Protein AF-A0A959P3J3-F1 (afdb_monomer_lite)

Structure (mmCIF, N/CA/C/O backbone):
data_AF-A0A959P3J3-F1
#
_entry.id   AF-A0A959P3J3-F1
#
loop_
_atom_site.group_PDB
_atom_site.id
_atom_site.type_symbol
_atom_site.label_atom_id
_atom_site.label_alt_id
_atom_site.label_comp_id
_atom_site.label_asym_id
_atom_site.label_entity_id
_atom_site.label_seq_id
_atom_site.pdbx_PDB_ins_code
_atom_site.Cartn_x
_atom_site.Cartn_y
_atom_site.Cartn_z
_atom_site.occupancy
_atom_site.B_iso_or_equiv
_atom_site.auth_seq_id
_atom_site.auth_comp_id
_atom_site.auth_asym_id
_atom_site.auth_atom_id
_atom_site.pdbx_PDB_model_num
ATOM 1 N N . MET A 1 1 ? -23.182 39.551 24.238 1.00 52.31 1 MET A N 1
ATOM 2 C CA . MET A 1 1 ? -22.927 38.139 24.616 1.00 52.31 1 MET A CA 1
ATOM 3 C C . MET A 1 1 ? -23.142 37.104 23.507 1.00 52.31 1 MET A C 1
ATOM 5 O O . MET A 1 1 ? -22.662 35.998 23.677 1.00 52.31 1 MET A O 1
ATOM 9 N N . LYS A 1 2 ? -23.800 37.406 22.373 1.00 53.31 2 LYS A N 1
ATOM 10 C CA . LYS A 1 2 ? -24.006 36.408 21.298 1.00 53.31 2 LYS A CA 1
ATOM 11 C C . LYS A 1 2 ? -22.814 36.241 20.338 1.00 53.31 2 LYS A C 1
ATOM 13 O O . LYS A 1 2 ? -22.654 35.178 19.763 1.00 53.31 2 LYS A O 1
ATOM 18 N N . LEU A 1 3 ? -21.958 37.260 20.207 1.00 55.75 3 LEU A 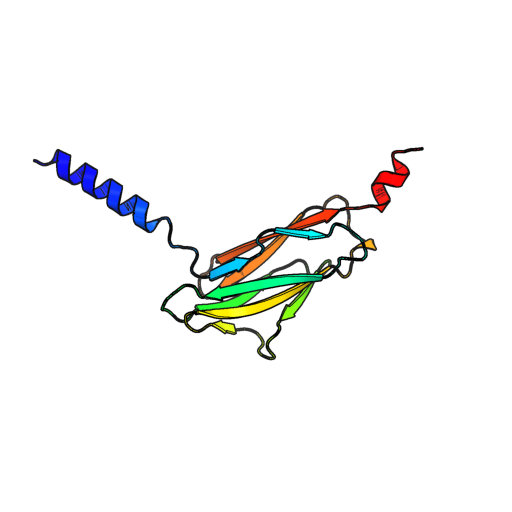N 1
ATOM 19 C CA . LEU A 1 3 ? -20.838 37.252 19.253 1.00 55.75 3 LEU A CA 1
ATOM 20 C C . LEU A 1 3 ? -19.640 36.403 19.719 1.00 55.75 3 LEU A C 1
ATOM 22 O O . LEU A 1 3 ? -18.949 35.813 18.901 1.00 55.75 3 LEU A O 1
ATOM 26 N N . PHE A 1 4 ? -19.424 36.296 21.035 1.00 56.94 4 PHE A N 1
ATOM 27 C CA . PHE A 1 4 ? -18.305 35.533 21.608 1.00 56.94 4 PHE A CA 1
ATOM 28 C C . PHE A 1 4 ? -18.480 34.016 21.428 1.00 56.94 4 PHE A C 1
ATOM 30 O O . PHE A 1 4 ? -17.512 33.294 21.233 1.00 56.94 4 PHE A O 1
ATOM 37 N N . LEU A 1 5 ? -19.736 33.554 21.412 1.00 56.25 5 LEU A N 1
ATOM 38 C CA . LEU A 1 5 ? -20.105 32.149 21.224 1.00 56.25 5 LEU A CA 1
ATOM 39 C C . LEU A 1 5 ? -19.793 31.644 19.803 1.00 56.25 5 LEU A C 1
ATOM 41 O O . LEU A 1 5 ? -19.516 30.463 19.616 1.00 56.25 5 LEU A O 1
ATOM 45 N N . LEU A 1 6 ? -19.791 32.548 18.814 1.00 57.28 6 LEU A N 1
ATOM 46 C CA . LEU A 1 6 ? -19.472 32.217 17.425 1.00 57.28 6 LEU A CA 1
ATOM 47 C C . LEU A 1 6 ? -17.971 31.930 17.253 1.00 57.28 6 LEU A C 1
ATOM 49 O O . LEU A 1 6 ? -17.606 30.975 16.578 1.00 57.28 6 LEU A O 1
ATOM 53 N N . PHE A 1 7 ? -17.105 32.702 17.918 1.00 56.62 7 PHE A N 1
ATOM 54 C CA . PHE A 1 7 ? -15.652 32.509 17.855 1.00 56.62 7 PHE A CA 1
ATOM 55 C C . PHE A 1 7 ? -15.194 31.210 18.526 1.00 56.62 7 PHE A C 1
ATOM 57 O O . PHE A 1 7 ? -14.307 30.542 18.007 1.00 56.62 7 PHE A O 1
ATOM 64 N N . THR A 1 8 ? -15.832 30.792 19.624 1.00 57.62 8 THR A N 1
ATOM 65 C CA . THR A 1 8 ? -15.543 29.485 20.240 1.00 57.62 8 THR A CA 1
ATOM 66 C C . THR A 1 8 ? -15.983 28.304 19.376 1.00 57.62 8 THR A C 1
ATOM 68 O O . THR A 1 8 ? -15.392 27.236 19.483 1.00 57.62 8 THR A O 1
ATOM 71 N N . LEU A 1 9 ? -16.983 28.479 18.503 1.00 54.34 9 LEU A N 1
ATOM 72 C CA . LEU A 1 9 ? -17.440 27.413 17.609 1.00 54.34 9 LEU A CA 1
ATOM 73 C C . LEU A 1 9 ? -16.427 27.138 16.488 1.00 54.34 9 LEU A C 1
ATOM 75 O O . LEU A 1 9 ? -16.173 25.980 16.183 1.00 54.34 9 LEU A O 1
ATOM 79 N N . PHE A 1 10 ? -15.803 28.177 15.922 1.00 55.94 10 PHE A N 1
ATOM 80 C CA . PHE A 1 10 ? -14.803 28.003 14.860 1.00 55.94 10 PHE A CA 1
ATOM 81 C C . PHE A 1 10 ? -13.529 27.306 15.352 1.00 55.94 10 PHE A C 1
ATOM 83 O O . PHE A 1 10 ? -13.017 26.429 14.665 1.00 55.94 10 PHE A O 1
ATOM 90 N N . VAL A 1 11 ? -13.074 27.601 16.574 1.00 57.38 11 VAL A N 1
ATOM 91 C CA . VAL A 1 11 ? -11.857 26.978 17.129 1.00 57.38 11 VAL A CA 1
ATOM 92 C C . VAL A 1 11 ? -12.032 25.472 17.383 1.00 57.38 11 VAL A C 1
ATOM 94 O O . VAL A 1 11 ? -11.065 24.729 17.285 1.00 57.38 11 VAL A O 1
ATOM 97 N N . ILE A 1 12 ? -13.246 24.984 17.666 1.00 53.81 12 ILE A N 1
ATOM 98 C CA . ILE A 1 12 ? -13.490 23.544 17.899 1.00 53.81 12 ILE A CA 1
ATOM 99 C C . ILE A 1 12 ? -13.528 22.750 16.579 1.00 53.81 12 ILE A C 1
ATOM 101 O O . ILE A 1 12 ? -13.212 21.558 16.566 1.00 53.81 12 ILE A O 1
ATOM 105 N N . ILE A 1 13 ? -13.894 23.392 15.466 1.00 52.59 13 ILE A N 1
ATOM 106 C CA . ILE A 1 13 ? -13.989 22.728 14.157 1.00 52.59 13 ILE A CA 1
ATOM 107 C C . ILE A 1 13 ? -12.586 22.452 13.594 1.00 52.59 13 ILE A C 1
ATOM 109 O O . ILE A 1 13 ? -12.351 21.358 13.085 1.00 52.59 13 ILE A O 1
ATOM 113 N N . ASP A 1 14 ? -11.634 23.371 13.780 1.00 46.66 14 ASP A N 1
ATOM 114 C CA . ASP A 1 14 ? -10.262 23.202 13.273 1.00 46.66 14 ASP A CA 1
ATOM 115 C C . ASP A 1 14 ? -9.473 22.089 13.989 1.00 46.66 14 ASP A C 1
ATOM 117 O O . ASP A 1 14 ? -8.621 21.449 13.377 1.00 46.66 14 ASP A O 1
ATOM 121 N N . ILE A 1 15 ? -9.778 21.784 15.258 1.00 48.62 15 ILE A N 1
ATOM 122 C CA . ILE A 1 15 ? -9.045 20.750 16.020 1.00 48.62 15 ILE A CA 1
ATOM 123 C C . ILE A 1 15 ? -9.417 19.328 15.549 1.00 48.62 15 ILE A C 1
ATOM 125 O O . ILE A 1 15 ? -8.610 18.410 15.664 1.00 48.62 15 ILE A O 1
ATOM 129 N N . ASN A 1 16 ? -10.609 19.133 14.972 1.00 47.28 16 ASN A N 1
ATOM 130 C CA . ASN A 1 16 ? -11.071 17.818 14.504 1.00 47.28 16 ASN A CA 1
ATOM 131 C C . ASN A 1 16 ? -10.721 17.522 13.035 1.00 47.28 16 ASN A C 1
ATOM 133 O O . ASN A 1 16 ? -10.920 16.400 12.579 1.00 47.28 16 ASN A O 1
ATOM 137 N N . ALA A 1 17 ? -10.188 18.489 12.282 1.00 41.41 17 ALA A N 1
ATOM 138 C CA . ALA A 1 17 ? -9.754 18.261 10.902 1.00 41.41 17 ALA A CA 1
ATOM 139 C C . ALA A 1 17 ? -8.392 17.546 10.812 1.00 41.41 17 ALA A C 1
ATOM 141 O O . ALA A 1 17 ? -8.024 17.048 9.752 1.00 41.41 17 ALA A O 1
ATOM 142 N N . GLN A 1 18 ? -7.646 17.480 11.921 1.00 42.00 18 GLN A N 1
ATOM 143 C CA . GLN A 1 18 ? -6.274 16.971 11.948 1.00 42.00 18 GLN A CA 1
ATOM 144 C C . GLN A 1 18 ? -6.158 15.484 12.340 1.00 42.00 18 GLN A C 1
ATOM 146 O O . GLN A 1 18 ? -5.044 14.990 12.475 1.00 42.00 18 GLN A O 1
ATOM 151 N N . SER A 1 19 ? -7.269 14.754 12.528 1.00 43.97 19 SER A N 1
ATOM 152 C CA . SER A 1 19 ? -7.250 13.391 13.095 1.00 43.97 19 SER A CA 1
ATOM 153 C C . SER A 1 19 ? -7.723 12.263 12.166 1.00 43.97 19 SER A C 1
ATOM 155 O O . SER A 1 19 ? -8.061 11.191 12.664 1.00 43.97 19 SER A O 1
ATOM 157 N N . ASN A 1 20 ? -7.780 12.462 10.845 1.00 52.84 20 ASN A N 1
ATOM 158 C CA . ASN A 1 20 ? -8.224 11.392 9.934 1.00 52.84 20 ASN A CA 1
ATOM 159 C C . ASN A 1 20 ? -7.128 10.374 9.570 1.00 52.84 20 ASN A C 1
ATOM 161 O O . ASN A 1 20 ? -7.440 9.350 8.965 1.00 52.84 20 ASN A O 1
ATOM 165 N N . ASP A 1 21 ? -5.885 10.575 10.014 1.00 62.16 21 ASP A N 1
ATOM 166 C CA . ASP A 1 21 ? -4.798 9.610 9.817 1.00 62.16 21 ASP A CA 1
ATOM 167 C C . ASP A 1 21 ? -4.850 8.521 10.898 1.00 62.16 21 ASP A C 1
ATOM 169 O O . ASP A 1 21 ? -4.006 8.441 11.793 1.00 62.16 21 ASP A O 1
ATOM 173 N N . MET A 1 22 ? -5.891 7.682 10.835 1.00 78.31 22 MET A N 1
ATOM 174 C CA . MET A 1 22 ? -6.061 6.524 11.728 1.00 78.31 22 MET A CA 1
ATOM 175 C C . MET A 1 22 ? -4.905 5.516 11.587 1.00 78.31 22 MET A C 1
ATOM 177 O O . MET A 1 22 ? -4.577 4.761 12.502 1.00 78.31 22 MET A O 1
ATOM 181 N N . LEU A 1 23 ? -4.292 5.486 10.410 1.00 84.69 23 LEU A N 1
ATOM 182 C CA . LEU A 1 23 ? -3.135 4.667 10.108 1.00 84.69 23 LEU A CA 1
ATOM 183 C C . LEU A 1 23 ? -1.953 5.596 9.840 1.00 84.69 23 LEU A C 1
ATOM 185 O O . LEU A 1 23 ? -2.014 6.468 8.979 1.00 84.69 23 LEU A O 1
ATOM 189 N N . MET A 1 24 ? -0.867 5.383 10.569 1.00 88.06 24 MET A N 1
ATOM 190 C CA . MET A 1 24 ? 0.407 6.037 10.320 1.00 88.06 24 MET A CA 1
ATOM 191 C C . MET A 1 24 ? 1.210 5.180 9.342 1.00 88.06 24 MET A C 1
ATOM 193 O O . MET A 1 24 ? 1.364 3.979 9.568 1.00 88.06 24 MET A O 1
ATOM 197 N N . VAL A 1 25 ? 1.734 5.781 8.272 1.00 88.19 25 VAL A N 1
ATOM 198 C CA . VAL A 1 25 ? 2.542 5.065 7.275 1.00 88.19 25 VAL A CA 1
ATOM 199 C C . VAL A 1 25 ? 3.876 5.752 7.054 1.00 88.19 25 VAL A C 1
ATOM 201 O O . VAL A 1 25 ? 3.971 6.976 7.036 1.00 88.19 25 VAL A O 1
ATOM 204 N N . TRP A 1 26 ? 4.941 4.965 6.923 1.00 91.38 26 TRP A N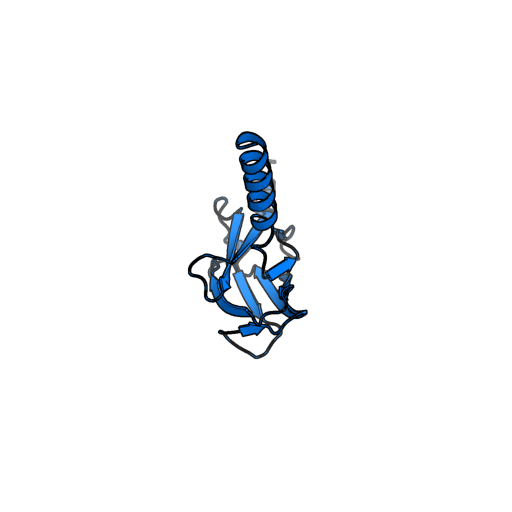 1
ATOM 205 C CA . TRP A 1 26 ? 6.246 5.493 6.554 1.00 91.38 26 TRP A CA 1
ATOM 206 C C . TRP A 1 26 ? 7.087 4.464 5.786 1.00 91.38 26 TRP A C 1
ATOM 208 O O . TRP A 1 26 ? 7.107 3.287 6.152 1.00 91.38 26 TRP A O 1
ATOM 218 N N . PRO A 1 27 ? 7.837 4.904 4.762 1.00 92.50 27 PRO A N 1
ATOM 219 C CA . PRO A 1 27 ? 7.788 6.241 4.157 1.00 92.50 27 PRO A CA 1
ATOM 220 C C . PRO A 1 27 ? 6.515 6.451 3.307 1.00 92.50 27 PRO A C 1
ATOM 222 O O . PRO A 1 27 ? 5.939 5.490 2.811 1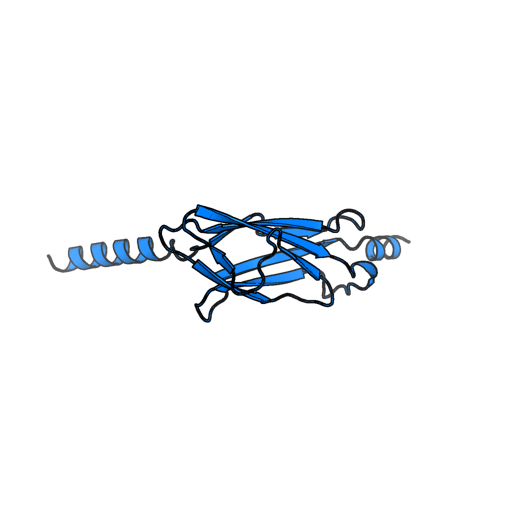.00 92.50 27 PRO A O 1
ATOM 225 N N . HIS A 1 28 ? 6.094 7.710 3.120 1.00 86.31 28 HIS A N 1
ATOM 226 C CA . HIS A 1 28 ? 4.975 8.068 2.225 1.00 86.31 28 HIS A CA 1
ATOM 227 C C . HIS A 1 28 ? 5.374 8.136 0.745 1.00 86.31 28 HIS A C 1
ATOM 229 O O . HIS A 1 28 ? 4.526 7.987 -0.131 1.00 86.31 28 HIS A O 1
ATOM 235 N N . HIS A 1 29 ? 6.666 8.344 0.475 1.00 89.62 29 HIS A N 1
ATOM 236 C CA . HIS A 1 29 ? 7.221 8.397 -0.871 1.00 89.62 29 HIS A CA 1
ATOM 237 C C . HIS A 1 29 ? 8.239 7.271 -1.052 1.00 89.62 29 HIS A C 1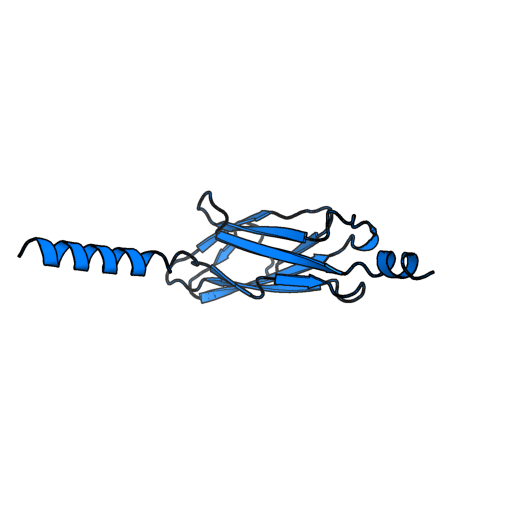
ATOM 239 O O . HIS A 1 29 ? 9.167 7.131 -0.251 1.00 89.62 29 HIS A O 1
ATOM 245 N N . LEU A 1 30 ? 8.072 6.474 -2.106 1.00 90.94 30 LEU A N 1
ATOM 246 C CA . LEU A 1 30 ? 8.967 5.371 -2.455 1.00 90.94 30 LEU A CA 1
ATOM 247 C C . LEU A 1 30 ? 9.811 5.772 -3.653 1.00 90.94 30 LEU A C 1
ATOM 249 O O . LEU A 1 30 ? 9.291 5.969 -4.750 1.00 90.94 30 LEU A O 1
ATOM 253 N N . HIS A 1 31 ? 11.114 5.920 -3.439 1.00 90.00 31 HIS A N 1
ATOM 254 C CA . HIS A 1 31 ? 12.040 6.346 -4.482 1.00 90.00 31 HIS A CA 1
ATOM 255 C C . HIS A 1 31 ? 12.865 5.153 -4.958 1.00 90.00 31 HIS A C 1
ATOM 257 O O . HIS A 1 31 ? 13.607 4.547 -4.185 1.00 90.00 31 HIS A O 1
ATOM 263 N N . TYR A 1 32 ? 12.744 4.838 -6.244 1.00 88.00 32 TYR A N 1
ATOM 264 C CA . TYR A 1 32 ? 13.515 3.794 -6.911 1.00 88.00 32 TYR A CA 1
ATOM 265 C C . TYR A 1 32 ? 14.602 4.472 -7.750 1.00 88.00 32 TYR A C 1
ATOM 267 O O . TYR A 1 32 ? 14.373 4.861 -8.897 1.00 88.00 32 TYR A O 1
ATOM 275 N N . ASN A 1 33 ? 15.767 4.687 -7.132 1.00 81.88 33 ASN A N 1
ATOM 276 C CA . ASN A 1 33 ? 16.851 5.489 -7.711 1.00 81.88 33 ASN A CA 1
ATOM 277 C C . ASN A 1 33 ? 17.749 4.695 -8.665 1.00 81.88 33 ASN A C 1
ATOM 279 O O . ASN A 1 33 ? 18.506 5.282 -9.435 1.00 81.88 33 ASN A O 1
ATOM 283 N N . SER A 1 34 ? 17.704 3.364 -8.600 1.00 76.62 34 SER A N 1
ATOM 284 C CA . SER A 1 34 ? 18.510 2.507 -9.459 1.00 76.62 34 SER A CA 1
ATOM 285 C C . SER A 1 34 ? 17.825 1.181 -9.750 1.00 76.62 34 SER A C 1
ATOM 287 O O . SER A 1 34 ? 17.021 0.682 -8.963 1.00 76.62 34 SER A O 1
ATOM 289 N N . ASP A 1 35 ? 18.268 0.543 -10.830 1.00 71.56 35 ASP A N 1
ATOM 290 C CA . ASP A 1 35 ? 17.863 -0.812 -11.191 1.00 71.56 35 ASP A CA 1
ATOM 291 C C . ASP A 1 35 ? 18.294 -1.868 -10.161 1.00 71.56 35 ASP A C 1
ATOM 293 O O . ASP A 1 35 ? 17.931 -3.027 -10.317 1.00 71.56 35 ASP A O 1
ATOM 297 N N . PHE A 1 36 ? 19.077 -1.543 -9.130 1.00 75.62 36 PHE A N 1
ATOM 298 C CA . PHE A 1 36 ? 19.441 -2.487 -8.065 1.00 75.62 36 PHE A CA 1
ATOM 299 C C . PHE A 1 36 ? 18.572 -2.312 -6.813 1.00 75.62 36 PHE A C 1
ATOM 301 O O . PHE A 1 36 ? 18.352 -3.270 -6.072 1.00 75.62 36 PHE A O 1
ATOM 308 N N . GLU A 1 37 ? 18.013 -1.121 -6.610 1.00 81.25 37 GLU A N 1
ATOM 309 C CA . GLU A 1 37 ? 17.168 -0.768 -5.467 1.00 81.25 37 GLU A CA 1
ATOM 310 C C . GLU A 1 37 ? 15.689 -0.938 -5.821 1.00 81.25 37 GLU A C 1
ATOM 312 O O . GLU A 1 37 ? 14.940 0.025 -5.940 1.00 81.25 37 GLU A O 1
ATOM 317 N N . ARG A 1 38 ? 15.264 -2.190 -6.024 1.00 87.75 38 ARG A N 1
ATOM 318 C CA . ARG A 1 38 ? 13.903 -2.526 -6.492 1.00 87.75 38 ARG A CA 1
ATOM 319 C C . ARG A 1 38 ? 12.902 -2.816 -5.390 1.00 87.75 38 ARG A C 1
ATOM 321 O O . ARG A 1 38 ? 11.745 -3.071 -5.694 1.00 87.75 38 ARG A O 1
ATOM 328 N N . SER A 1 39 ? 13.333 -2.851 -4.139 1.00 92.88 39 SER A N 1
ATOM 329 C CA . SER A 1 39 ? 12.475 -3.190 -3.011 1.00 92.88 39 SER A CA 1
ATOM 330 C C . SER A 1 39 ? 12.524 -2.070 -1.989 1.00 92.88 39 SER A C 1
ATOM 332 O O . SER A 1 39 ? 13.605 -1.607 -1.628 1.00 92.88 39 SER A O 1
ATOM 334 N N . GLN A 1 40 ? 11.348 -1.629 -1.559 1.00 93.94 40 GLN A N 1
ATOM 335 C CA . GLN A 1 40 ? 11.179 -0.627 -0.518 1.00 93.94 40 GLN A CA 1
ATOM 336 C C . GLN A 1 40 ? 10.288 -1.204 0.577 1.00 93.94 40 GLN A C 1
ATOM 338 O O . GLN A 1 40 ? 9.300 -1.884 0.295 1.00 93.94 40 GLN A O 1
ATOM 343 N N . ILE A 1 41 ? 10.649 -0.942 1.829 1.00 95.12 41 ILE A N 1
ATOM 344 C CA . ILE A 1 41 ? 9.897 -1.406 2.991 1.00 95.12 41 ILE A CA 1
ATOM 345 C C . ILE A 1 41 ? 9.019 -0.267 3.495 1.00 95.12 41 ILE A C 1
ATOM 347 O O . ILE A 1 41 ? 9.513 0.806 3.833 1.00 95.12 41 ILE A O 1
ATOM 351 N N . VAL A 1 42 ? 7.720 -0.532 3.559 1.00 94.88 42 VAL A N 1
ATOM 352 C CA . VAL A 1 42 ? 6.705 0.364 4.098 1.00 94.88 42 VAL A CA 1
ATOM 353 C C . VAL A 1 42 ? 6.206 -0.200 5.414 1.00 94.88 42 VAL A C 1
ATOM 355 O O . VAL A 1 42 ? 5.841 -1.372 5.517 1.00 94.88 42 VAL A O 1
ATOM 358 N N . HIS A 1 43 ? 6.173 0.645 6.428 1.00 94.06 43 HIS A N 1
ATOM 359 C CA . HIS A 1 43 ? 5.625 0.331 7.733 1.00 94.06 43 HIS A CA 1
ATOM 360 C C . HIS A 1 43 ? 4.277 1.015 7.889 1.00 94.06 43 HIS A C 1
ATOM 362 O O . HIS A 1 43 ? 4.143 2.201 7.597 1.00 94.06 43 HIS A O 1
ATOM 368 N N . ILE A 1 44 ? 3.295 0.254 8.351 1.00 91.94 44 ILE A N 1
ATOM 369 C CA . ILE A 1 44 ? 1.933 0.710 8.602 1.00 91.94 44 ILE A CA 1
ATOM 370 C C . ILE A 1 44 ? 1.647 0.439 10.076 1.00 91.94 44 ILE A C 1
ATOM 372 O O . ILE A 1 44 ? 1.826 -0.687 10.541 1.00 91.94 44 ILE A O 1
ATOM 376 N N . GLU A 1 45 ? 1.209 1.447 10.816 1.00 91.44 45 GLU A N 1
ATOM 377 C CA . GLU A 1 45 ? 0.869 1.341 12.233 1.00 91.44 45 GLU A CA 1
ATOM 378 C C . GLU A 1 45 ? -0.516 1.909 12.495 1.00 91.44 45 GLU A C 1
ATOM 380 O O . GLU A 1 45 ? -0.870 2.986 12.020 1.00 91.44 45 GLU A O 1
ATOM 385 N N . ASN A 1 46 ? -1.296 1.189 13.292 1.00 90.38 46 ASN A N 1
ATOM 386 C CA . ASN A 1 46 ? -2.530 1.721 13.840 1.00 90.38 46 ASN A CA 1
ATOM 387 C C . ASN A 1 46 ? -2.202 2.607 15.047 1.00 90.38 46 ASN A C 1
ATOM 389 O O . ASN A 1 46 ? -1.970 2.095 16.140 1.00 90.38 46 ASN A O 1
ATOM 393 N N . ASN A 1 47 ? -2.197 3.928 14.856 1.00 88.06 47 ASN A N 1
ATOM 394 C CA . ASN A 1 47 ? -1.894 4.889 15.926 1.00 88.06 47 ASN A CA 1
ATOM 395 C C . ASN A 1 47 ? -3.096 5.168 16.851 1.00 88.06 47 ASN A C 1
ATOM 397 O O . ASN A 1 47 ? -3.007 6.005 17.752 1.00 88.06 47 ASN A O 1
ATOM 401 N N . THR A 1 48 ? -4.233 4.511 16.609 1.00 85.38 48 THR A N 1
ATOM 402 C CA . THR A 1 48 ? -5.474 4.750 17.344 1.00 85.38 48 THR A CA 1
ATOM 403 C C . THR A 1 48 ? -5.650 3.760 18.489 1.00 85.38 48 THR A C 1
ATOM 405 O O . THR A 1 48 ? -4.999 2.717 18.572 1.00 85.38 48 THR A O 1
ATOM 408 N N . MET A 1 49 ? -6.603 4.064 19.371 1.00 86.62 49 MET A N 1
ATOM 409 C CA . MET A 1 49 ? -7.052 3.143 20.421 1.00 86.62 49 MET A CA 1
ATOM 410 C C . MET A 1 49 ? -8.049 2.089 19.911 1.00 86.62 49 MET A C 1
ATOM 412 O O . MET A 1 49 ? -8.417 1.184 20.657 1.00 86.62 49 MET A O 1
ATOM 416 N N . ASN A 1 50 ? -8.505 2.204 18.662 1.00 86.56 50 ASN A N 1
ATOM 417 C CA . ASN A 1 50 ? -9.503 1.317 18.071 1.00 86.56 50 ASN A CA 1
ATOM 418 C C . ASN A 1 50 ? -8.826 0.253 17.209 1.00 86.56 50 ASN A C 1
ATOM 420 O O . ASN A 1 50 ? -7.710 0.442 16.745 1.00 86.56 50 ASN A O 1
ATOM 424 N N . THR A 1 51 ? -9.507 -0.863 16.959 1.00 88.06 51 THR A N 1
ATOM 425 C CA . THR A 1 51 ? -9.057 -1.821 15.938 1.00 88.06 51 THR A CA 1
ATOM 426 C C . THR A 1 51 ? -9.372 -1.271 14.549 1.00 88.06 51 THR A C 1
ATOM 428 O O . THR A 1 51 ? -10.474 -0.768 14.326 1.00 88.06 51 THR A O 1
ATOM 431 N N . ILE A 1 52 ? -8.421 -1.386 13.624 1.00 87.31 52 ILE A N 1
ATOM 432 C CA . ILE A 1 52 ? -8.585 -1.002 12.219 1.00 87.31 52 ILE A CA 1
ATOM 433 C C . ILE A 1 52 ? -8.560 -2.259 11.359 1.00 87.31 52 ILE A C 1
ATOM 435 O O . ILE A 1 52 ? -7.769 -3.169 11.594 1.00 87.31 52 ILE A O 1
ATOM 439 N N . ILE A 1 53 ? -9.421 -2.300 10.348 1.00 89.25 53 ILE A N 1
ATOM 440 C CA . ILE A 1 53 ? -9.461 -3.377 9.362 1.00 89.25 53 ILE A CA 1
ATOM 441 C C . ILE A 1 53 ? -8.998 -2.793 8.034 1.00 89.25 53 ILE A C 1
ATOM 443 O O . ILE A 1 53 ? -9.620 -1.860 7.535 1.00 89.25 53 ILE A O 1
ATOM 447 N N . ILE A 1 54 ? -7.899 -3.313 7.490 1.00 89.44 54 ILE A N 1
ATOM 448 C CA . ILE A 1 54 ? -7.462 -3.026 6.121 1.00 89.44 54 ILE A CA 1
ATOM 449 C C . ILE A 1 54 ? -8.101 -4.072 5.213 1.00 89.44 54 ILE A C 1
ATOM 451 O O . ILE A 1 54 ? -7.806 -5.262 5.336 1.00 89.44 54 ILE A O 1
ATOM 455 N N . ASP A 1 55 ? -8.944 -3.637 4.285 1.00 88.69 55 ASP A N 1
ATOM 456 C CA . ASP A 1 55 ? -9.701 -4.541 3.414 1.00 88.69 55 ASP A CA 1
ATOM 457 C C . ASP A 1 55 ? -8.976 -4.842 2.111 1.00 88.69 55 ASP A C 1
ATOM 459 O O . ASP A 1 55 ? -9.081 -5.944 1.575 1.00 88.69 55 ASP A O 1
ATOM 463 N N . SER A 1 56 ? -8.258 -3.858 1.567 1.00 89.62 56 SER A N 1
ATOM 464 C CA . SER A 1 56 ? -7.546 -4.033 0.306 1.00 89.62 56 SER A CA 1
ATOM 465 C C . SER A 1 56 ? -6.406 -3.037 0.133 1.00 89.62 56 SER A C 1
ATOM 467 O O . SER A 1 56 ? -6.360 -1.980 0.767 1.00 89.62 56 SER A O 1
ATOM 469 N N . ILE A 1 57 ? -5.483 -3.387 -0.762 1.00 91.44 57 ILE A N 1
ATOM 470 C CA . ILE A 1 57 ? -4.461 -2.480 -1.277 1.00 91.44 57 ILE A CA 1
ATOM 471 C C . ILE A 1 57 ? -4.555 -2.476 -2.800 1.00 91.44 57 ILE A C 1
ATOM 473 O O . ILE A 1 57 ? -4.456 -3.530 -3.433 1.00 91.44 57 ILE A O 1
ATOM 477 N N . THR A 1 58 ? -4.719 -1.289 -3.379 1.00 91.62 58 THR A N 1
ATOM 478 C CA . THR A 1 58 ? -4.807 -1.080 -4.828 1.00 91.62 58 THR A CA 1
ATOM 479 C C . THR A 1 58 ? -3.496 -0.495 -5.341 1.00 91.62 58 THR A C 1
ATOM 481 O O . THR A 1 58 ? -2.982 0.473 -4.788 1.00 91.62 58 THR A O 1
ATOM 484 N N . TYR A 1 59 ? -2.944 -1.075 -6.403 1.00 92.19 59 TYR A N 1
ATOM 485 C CA . TYR A 1 59 ? -1.684 -0.657 -7.026 1.00 92.19 59 TYR A CA 1
ATOM 486 C C . TYR A 1 59 ? -1.661 -1.085 -8.496 1.00 92.19 59 TYR A C 1
ATOM 488 O O . TYR A 1 59 ? -2.527 -1.846 -8.926 1.00 92.19 59 TYR A O 1
ATOM 496 N N . ASN A 1 60 ? -0.673 -0.631 -9.274 1.00 90.81 60 ASN A N 1
ATOM 497 C CA . ASN A 1 60 ? -0.466 -1.117 -10.640 1.00 90.81 60 ASN A CA 1
ATOM 498 C C . ASN A 1 60 ? 0.279 -2.470 -10.624 1.00 90.81 60 ASN A C 1
ATOM 500 O O . ASN A 1 60 ? 1.499 -2.486 -10.412 1.00 90.81 60 ASN A O 1
ATOM 504 N N . PRO A 1 61 ? -0.401 -3.606 -10.879 1.00 90.12 61 PRO A N 1
ATOM 505 C CA . PRO A 1 61 ? 0.223 -4.922 -10.791 1.00 90.12 61 PRO A CA 1
ATOM 506 C C . PRO A 1 61 ? 1.181 -5.197 -11.949 1.00 90.12 61 PRO A C 1
ATOM 508 O O . PRO A 1 61 ? 1.943 -6.153 -11.875 1.00 90.12 61 PRO A O 1
ATOM 511 N N . ASN A 1 62 ? 1.179 -4.380 -13.009 1.00 87.81 62 ASN A N 1
ATOM 512 C CA . ASN A 1 62 ? 2.143 -4.500 -14.103 1.00 87.81 62 ASN A CA 1
ATOM 513 C C . ASN A 1 62 ? 3.511 -3.913 -13.736 1.00 87.81 62 ASN A C 1
ATOM 515 O O . ASN A 1 62 ? 4.466 -4.129 -14.476 1.00 87.81 62 ASN A O 1
ATOM 519 N N . ILE A 1 63 ? 3.605 -3.157 -12.636 1.00 88.12 63 ILE A N 1
ATOM 520 C CA . ILE A 1 63 ? 4.834 -2.480 -12.200 1.00 88.12 63 ILE A CA 1
ATOM 521 C C . ILE A 1 63 ? 5.322 -3.041 -10.863 1.00 88.12 63 ILE A C 1
ATOM 523 O O . ILE A 1 63 ? 6.514 -3.340 -10.724 1.00 88.12 63 ILE A O 1
ATOM 527 N N . TYR A 1 64 ? 4.411 -3.205 -9.898 1.00 91.69 64 TYR A N 1
ATOM 528 C CA . TYR A 1 64 ? 4.754 -3.600 -8.532 1.00 91.69 64 TYR A CA 1
ATOM 529 C C . TYR A 1 64 ? 4.267 -4.995 -8.178 1.00 91.69 64 TYR A C 1
ATOM 531 O O . TYR A 1 64 ? 3.248 -5.469 -8.669 1.00 91.69 64 TYR A O 1
ATOM 539 N N . LEU A 1 65 ? 4.988 -5.615 -7.256 1.00 92.62 65 LEU A N 1
ATOM 540 C CA . LEU A 1 65 ? 4.564 -6.769 -6.489 1.00 92.62 65 LEU A CA 1
ATOM 541 C C . LEU A 1 65 ? 4.586 -6.370 -5.015 1.00 92.62 65 LEU A C 1
ATOM 543 O O . LEU A 1 65 ? 5.590 -5.853 -4.525 1.00 92.62 65 LEU A O 1
ATOM 547 N N . LEU A 1 66 ? 3.487 -6.631 -4.317 1.00 93.06 66 LEU A N 1
ATOM 548 C CA . LEU A 1 66 ? 3.366 -6.378 -2.888 1.00 93.06 66 LEU A CA 1
ATOM 549 C C . LEU A 1 66 ? 3.555 -7.669 -2.098 1.00 93.06 66 LEU A C 1
ATOM 551 O O . LEU A 1 66 ? 2.929 -8.686 -2.408 1.00 93.06 66 LEU A O 1
ATOM 555 N N . ARG A 1 67 ? 4.387 -7.628 -1.056 1.00 92.50 67 ARG A N 1
ATOM 556 C CA . ARG A 1 67 ? 4.563 -8.743 -0.122 1.00 92.50 67 ARG A CA 1
ATOM 557 C C . ARG A 1 67 ? 4.356 -8.270 1.308 1.00 92.50 67 ARG A C 1
ATOM 559 O O . ARG A 1 67 ? 5.077 -7.417 1.811 1.00 92.50 67 ARG A O 1
ATOM 566 N N . LEU A 1 68 ? 3.376 -8.864 1.973 1.00 90.62 68 LEU A N 1
ATOM 567 C CA . LEU A 1 68 ? 3.136 -8.650 3.394 1.00 90.62 68 LEU A CA 1
ATOM 568 C C . LEU A 1 68 ? 4.125 -9.482 4.214 1.00 90.62 68 LEU A C 1
ATOM 570 O O . LEU A 1 68 ? 4.461 -10.608 3.843 1.00 90.62 68 LEU A O 1
ATOM 574 N N . SER A 1 69 ? 4.592 -8.932 5.334 1.00 81.12 69 SER A N 1
ATOM 575 C CA . SER A 1 69 ? 5.443 -9.669 6.275 1.00 81.12 69 SER A CA 1
ATOM 576 C C . SER A 1 69 ? 4.676 -10.727 7.076 1.00 81.12 69 SER A C 1
ATOM 578 O O . SER A 1 69 ? 5.285 -11.652 7.612 1.00 81.12 69 SER A O 1
ATOM 580 N N . SER A 1 70 ? 3.353 -10.584 7.195 1.00 76.50 70 SER A N 1
ATOM 581 C CA . SER A 1 70 ? 2.465 -11.559 7.832 1.00 76.50 70 SER A CA 1
ATOM 582 C C . SER A 1 70 ? 2.026 -12.640 6.837 1.00 76.50 70 SER A C 1
ATOM 584 O O . SER A 1 70 ? 2.002 -12.430 5.626 1.00 76.50 70 SER A O 1
ATOM 586 N N . LYS A 1 71 ? 1.663 -13.824 7.350 1.00 65.88 71 LYS A N 1
ATOM 587 C CA . LYS A 1 71 ? 1.031 -14.885 6.539 1.00 65.88 71 LYS A CA 1
ATOM 588 C C . LYS A 1 71 ? -0.451 -14.615 6.261 1.00 65.88 71 LYS A C 1
ATOM 590 O O . LYS A 1 71 ? -1.070 -15.368 5.513 1.00 65.88 71 LYS A O 1
ATOM 595 N N . ASP A 1 72 ? -0.999 -13.578 6.876 1.00 70.69 72 ASP A N 1
ATOM 596 C CA . ASP A 1 72 ? -2.412 -13.249 6.811 1.00 70.69 72 ASP A CA 1
ATOM 597 C C . ASP A 1 72 ? -2.700 -12.469 5.525 1.00 70.69 72 ASP A C 1
ATOM 599 O O . ASP A 1 72 ? -2.035 -11.482 5.209 1.00 70.69 72 ASP A O 1
ATOM 603 N N . GLY A 1 73 ? -3.670 -12.961 4.754 1.00 77.94 73 GLY A N 1
ATOM 604 C CA . GLY A 1 73 ? -4.232 -12.240 3.616 1.00 77.94 73 GLY A CA 1
ATOM 605 C C . GLY A 1 73 ? -5.268 -11.211 4.066 1.00 77.94 73 GLY A C 1
ATOM 606 O O . GLY A 1 73 ? -5.585 -11.104 5.247 1.00 77.94 73 GLY A O 1
ATOM 607 N N . PHE A 1 74 ? -5.821 -10.464 3.113 1.00 86.25 74 PHE A N 1
ATOM 608 C CA . PHE A 1 74 ? -6.912 -9.537 3.403 1.00 86.25 74 PHE A CA 1
ATOM 609 C C . PHE A 1 74 ? -8.205 -10.275 3.811 1.00 86.25 74 PHE A C 1
ATOM 611 O O . PHE A 1 74 ? -8.491 -11.340 3.253 1.00 86.25 74 PHE A O 1
ATOM 618 N N . PRO A 1 75 ? -9.014 -9.702 4.723 1.00 90.69 75 PRO A N 1
ATOM 619 C CA . PRO A 1 75 ? -8.771 -8.443 5.430 1.00 90.69 75 PRO A CA 1
ATOM 620 C C . PRO A 1 75 ? -7.725 -8.591 6.547 1.00 90.69 75 PRO A C 1
ATOM 622 O O . PRO A 1 75 ? -7.674 -9.608 7.236 1.00 90.69 75 PRO A O 1
ATOM 625 N N . ILE A 1 76 ? -6.911 -7.553 6.751 1.00 90.75 76 ILE A N 1
ATOM 626 C CA . ILE A 1 76 ? -5.901 -7.509 7.814 1.00 90.75 76 ILE A CA 1
ATOM 627 C C . ILE A 1 76 ? -6.468 -6.728 8.993 1.00 90.75 76 ILE A C 1
ATOM 629 O O . ILE A 1 76 ? -6.800 -5.549 8.868 1.00 90.75 76 ILE A O 1
ATOM 633 N N . VAL A 1 77 ? -6.543 -7.378 10.150 1.00 90.88 77 VAL A N 1
ATOM 634 C CA . VAL A 1 77 ? -6.980 -6.751 11.399 1.00 90.88 77 VAL A CA 1
ATOM 635 C C . VAL A 1 77 ? -5.756 -6.221 12.145 1.00 90.88 77 VAL A C 1
ATOM 637 O O . VAL A 1 77 ? -4.897 -6.989 12.571 1.00 90.88 77 VAL A O 1
ATOM 640 N N . LEU A 1 78 ? -5.676 -4.902 12.299 1.00 90.12 78 LEU A N 1
ATOM 641 C CA . LEU A 1 78 ? -4.644 -4.207 13.062 1.00 90.12 78 LEU A CA 1
ATOM 642 C C . LEU A 1 78 ? -5.223 -3.747 14.398 1.00 90.12 78 LEU A C 1
ATOM 644 O O . LEU A 1 78 ? -5.986 -2.780 14.467 1.00 90.12 78 LEU A O 1
ATOM 648 N N . GLU A 1 79 ? -4.835 -4.429 15.472 1.00 92.50 79 GLU A N 1
ATOM 649 C CA . GLU A 1 79 ? -5.120 -3.982 16.836 1.00 92.50 79 GLU A CA 1
ATOM 650 C C . GLU A 1 79 ? -4.466 -2.619 17.129 1.00 92.50 79 GLU A C 1
ATOM 652 O O . GLU A 1 79 ? -3.626 -2.128 16.371 1.00 92.50 79 GLU A O 1
ATOM 657 N N . SER A 1 80 ? -4.862 -1.988 18.234 1.00 90.38 80 SER A N 1
ATOM 658 C CA . SER A 1 80 ? -4.288 -0.708 18.662 1.00 90.38 80 SER A CA 1
ATOM 659 C C . SER A 1 80 ? -2.764 -0.811 18.821 1.00 90.38 80 SER A C 1
ATOM 661 O O . SER A 1 80 ? -2.270 -1.714 19.498 1.00 90.38 80 SER A O 1
ATOM 663 N N . ASN A 1 81 ? -2.019 0.121 18.213 1.00 89.81 81 ASN A N 1
ATOM 664 C CA . ASN A 1 81 ? -0.548 0.165 18.167 1.00 89.81 81 ASN A CA 1
ATOM 665 C C . ASN A 1 81 ? 0.122 -1.039 17.475 1.00 89.81 81 ASN A C 1
ATOM 667 O O . ASN A 1 81 ? 1.343 -1.208 17.553 1.00 89.81 81 ASN A O 1
ATOM 671 N N . ALA A 1 82 ? -0.650 -1.892 16.795 1.00 91.75 82 ALA A N 1
ATOM 672 C CA . ALA A 1 82 ? -0.093 -2.969 15.993 1.00 91.75 82 ALA A CA 1
ATOM 673 C C . ALA A 1 82 ? 0.580 -2.410 14.733 1.00 91.75 82 ALA A C 1
ATOM 675 O O . ALA A 1 82 ? 0.169 -1.384 14.181 1.00 91.75 82 ALA A O 1
ATOM 676 N N . LYS A 1 83 ? 1.611 -3.123 14.268 1.00 91.75 83 LYS A N 1
ATOM 677 C CA . LYS A 1 83 ? 2.404 -2.755 13.093 1.00 91.75 83 LYS A CA 1
ATOM 678 C C . LYS A 1 83 ? 2.351 -3.856 12.047 1.00 91.75 83 LYS A C 1
ATOM 680 O O . LYS A 1 83 ? 2.446 -5.040 12.366 1.00 91.75 83 LYS A O 1
ATOM 685 N N . LEU A 1 84 ? 2.278 -3.442 10.794 1.00 91.94 84 LEU A N 1
ATOM 686 C CA . LEU A 1 84 ? 2.372 -4.278 9.610 1.00 91.94 84 LEU A CA 1
ATOM 687 C C . LEU A 1 84 ? 3.530 -3.773 8.754 1.00 91.94 84 LEU A C 1
ATOM 689 O O . LEU A 1 84 ? 3.754 -2.569 8.639 1.00 91.94 84 LEU A O 1
ATOM 693 N N . THR A 1 85 ? 4.271 -4.697 8.149 1.00 93.94 85 THR A N 1
ATOM 694 C CA . THR A 1 85 ? 5.302 -4.354 7.171 1.00 93.94 85 THR A CA 1
ATOM 695 C C . THR A 1 85 ? 4.877 -4.841 5.791 1.00 93.94 85 THR A C 1
ATOM 697 O O . THR A 1 85 ? 4.454 -5.988 5.620 1.00 93.94 85 THR A O 1
ATOM 700 N N . LEU A 1 86 ? 4.990 -3.949 4.814 1.00 94.31 86 LEU A N 1
ATOM 701 C CA . LEU A 1 86 ? 4.670 -4.156 3.413 1.00 94.31 86 LEU A CA 1
ATOM 702 C C . LEU A 1 86 ? 5.935 -3.920 2.588 1.00 94.31 86 LEU A C 1
ATOM 704 O O . LEU A 1 86 ? 6.467 -2.816 2.543 1.00 94.31 86 LEU A O 1
ATOM 708 N N . GLU A 1 87 ? 6.419 -4.958 1.924 1.00 95.06 87 GLU A N 1
ATOM 709 C CA . GLU A 1 87 ? 7.486 -4.848 0.938 1.00 95.06 87 GLU A CA 1
ATOM 710 C C . GLU A 1 87 ? 6.873 -4.508 -0.429 1.00 95.06 87 GLU A C 1
ATOM 712 O O . GLU A 1 87 ? 6.020 -5.243 -0.941 1.00 95.06 87 GLU A O 1
ATOM 717 N N . VAL A 1 88 ? 7.308 -3.394 -1.018 1.00 94.06 88 VAL A N 1
ATOM 718 C CA . VAL A 1 88 ? 6.888 -2.914 -2.339 1.00 94.06 88 VAL A CA 1
ATOM 719 C C . VAL A 1 88 ? 8.025 -3.134 -3.330 1.00 94.06 88 VAL A C 1
ATOM 721 O O . VAL A 1 88 ? 9.030 -2.414 -3.326 1.00 94.06 88 VAL A O 1
ATOM 724 N N . ILE A 1 89 ? 7.859 -4.130 -4.198 1.00 93.00 89 ILE A N 1
ATOM 725 C CA . ILE A 1 89 ? 8.884 -4.563 -5.146 1.00 93.00 89 ILE A CA 1
ATOM 726 C C . ILE A 1 89 ? 8.541 -4.057 -6.546 1.00 93.00 89 ILE A C 1
ATOM 728 O O . ILE A 1 89 ? 7.545 -4.477 -7.129 1.00 93.00 89 ILE A O 1
ATOM 732 N N . GLN A 1 90 ? 9.389 -3.218 -7.132 1.00 90.69 90 GLN A N 1
ATOM 733 C CA . GLN A 1 90 ? 9.309 -2.837 -8.538 1.00 90.69 90 GLN A CA 1
ATOM 734 C C . GLN A 1 90 ? 9.950 -3.920 -9.417 1.00 90.69 90 GLN A C 1
ATOM 736 O O . GLN A 1 90 ? 11.171 -3.979 -9.579 1.00 90.69 90 GLN A O 1
ATOM 741 N N . TYR A 1 91 ? 9.134 -4.798 -9.999 1.00 85.62 91 TYR A N 1
ATOM 742 C CA . TYR A 1 91 ? 9.647 -5.961 -10.732 1.00 85.62 91 TYR A CA 1
ATOM 743 C C . TYR A 1 91 ? 9.759 -5.738 -12.248 1.00 85.62 91 TYR A C 1
ATOM 745 O O . TYR A 1 91 ? 10.589 -6.379 -12.891 1.00 85.62 91 TYR A O 1
ATOM 753 N N . ASN A 1 92 ? 8.988 -4.807 -12.819 1.00 81.31 92 ASN A N 1
ATOM 754 C CA . ASN A 1 92 ? 8.934 -4.554 -14.267 1.00 81.31 92 ASN A CA 1
ATOM 755 C C . ASN A 1 92 ? 9.630 -3.241 -14.687 1.00 81.31 92 ASN A C 1
ATOM 757 O O . ASN A 1 92 ? 9.174 -2.523 -15.574 1.00 81.31 92 ASN A O 1
ATOM 761 N N . TYR A 1 93 ? 10.737 -2.906 -14.022 1.00 74.19 93 TYR A N 1
ATOM 762 C CA . TYR A 1 93 ? 11.459 -1.637 -14.194 1.00 74.19 93 TYR A CA 1
ATOM 763 C C . TYR A 1 93 ? 11.991 -1.398 -15.626 1.00 74.19 93 TYR A C 1
ATOM 765 O O . TYR A 1 93 ? 12.116 -0.259 -16.062 1.00 74.19 93 TYR A O 1
ATOM 773 N N . PHE A 1 94 ? 12.261 -2.463 -16.387 1.00 75.19 94 PHE A N 1
ATOM 774 C CA . PHE A 1 94 ? 12.790 -2.390 -17.756 1.00 75.19 94 PHE A CA 1
ATOM 775 C C . PHE A 1 94 ? 11.741 -2.007 -18.813 1.00 75.19 94 PHE A C 1
ATOM 777 O O . PHE A 1 94 ? 12.113 -1.642 -19.924 1.00 75.19 94 PHE A O 1
ATOM 784 N N . ASN A 1 95 ? 10.447 -2.078 -18.482 1.00 77.31 95 ASN A N 1
ATOM 785 C CA . ASN A 1 95 ? 9.348 -1.746 -19.395 1.00 77.31 95 ASN A CA 1
ATOM 786 C C . ASN A 1 95 ? 8.628 -0.438 -19.034 1.00 77.31 95 ASN A C 1
ATOM 788 O O . ASN A 1 95 ? 7.613 -0.122 -19.658 1.00 77.31 95 ASN A O 1
ATOM 792 N N . LEU A 1 96 ? 9.123 0.306 -18.037 1.00 78.00 96 LEU A N 1
ATOM 793 C CA . LEU A 1 96 ? 8.502 1.559 -17.614 1.00 78.00 96 LEU A CA 1
ATOM 794 C C . LEU A 1 96 ? 8.489 2.554 -18.770 1.00 78.00 96 LEU A C 1
ATOM 796 O O . LEU A 1 96 ? 9.535 2.899 -19.327 1.00 78.00 96 LEU A O 1
ATOM 800 N N . GLN A 1 97 ? 7.308 3.055 -19.099 1.00 77.00 97 GLN A N 1
ATOM 801 C CA . GLN A 1 97 ? 7.170 4.176 -20.011 1.00 77.00 97 GLN A CA 1
ATOM 802 C C . GLN A 1 97 ? 7.461 5.485 -19.264 1.00 77.00 97 GLN A C 1
ATOM 804 O O . GLN A 1 97 ? 7.335 5.544 -18.042 1.00 77.00 97 GLN A O 1
ATOM 809 N N . PRO A 1 98 ? 7.821 6.578 -19.956 1.00 70.94 98 PRO A N 1
ATOM 810 C CA . PRO A 1 98 ? 7.974 7.888 -19.316 1.00 70.94 98 PRO A CA 1
ATOM 811 C C . PRO A 1 98 ? 6.713 8.369 -18.573 1.00 70.94 98 PRO A C 1
ATOM 813 O O . PRO A 1 98 ? 6.810 9.136 -17.616 1.00 70.94 98 PRO A O 1
ATOM 816 N N . SER A 1 99 ? 5.527 7.906 -18.984 1.00 74.12 99 SER A N 1
ATOM 817 C CA . SER A 1 99 ? 4.259 8.144 -18.280 1.00 74.12 99 SER A CA 1
ATOM 818 C C . SER A 1 99 ? 4.167 7.445 -16.925 1.00 74.12 99 SER A C 1
ATOM 820 O O . SER A 1 99 ? 3.381 7.866 -16.088 1.00 74.12 99 SER A O 1
ATOM 822 N N . ASP A 1 100 ? 4.974 6.409 -16.702 1.00 71.31 100 ASP A N 1
ATOM 823 C CA . ASP A 1 100 ? 4.979 5.598 -15.484 1.00 71.31 100 ASP A CA 1
ATOM 824 C C . ASP A 1 100 ? 5.986 6.134 -14.454 1.00 71.31 100 ASP A C 1
ATOM 826 O O . ASP A 1 100 ? 6.390 5.422 -13.540 1.00 71.31 100 ASP A O 1
ATOM 830 N N . THR A 1 101 ? 6.444 7.379 -14.621 1.00 71.69 101 THR A N 1
ATOM 831 C CA . THR A 1 101 ? 7.418 8.036 -13.734 1.00 71.69 101 THR A CA 1
ATOM 832 C C . THR A 1 101 ? 6.878 8.261 -12.327 1.00 71.69 101 THR A C 1
ATOM 834 O O . THR A 1 101 ? 7.667 8.286 -11.377 1.00 71.69 101 THR A O 1
ATOM 837 N N . THR A 1 102 ? 5.554 8.366 -12.191 1.00 78.88 102 THR A N 1
ATOM 838 C CA . THR A 1 102 ? 4.848 8.400 -10.912 1.00 78.88 102 THR A CA 1
ATOM 839 C C . THR A 1 102 ? 3.651 7.455 -10.899 1.00 78.88 102 THR A C 1
ATOM 841 O O . THR A 1 102 ? 2.909 7.343 -11.872 1.00 78.88 102 THR A O 1
ATOM 844 N N . SER A 1 103 ? 3.454 6.766 -9.777 1.00 85.06 103 SER A N 1
ATOM 845 C CA . SER A 1 103 ? 2.283 5.921 -9.527 1.00 85.06 103 SER A CA 1
ATOM 846 C C . SER A 1 103 ? 1.884 6.029 -8.060 1.00 85.06 103 SER A C 1
ATOM 848 O O . SER A 1 103 ? 2.664 6.466 -7.218 1.00 85.06 103 SER A O 1
ATOM 850 N N . ASN A 1 104 ? 0.656 5.616 -7.766 1.00 88.44 104 ASN A N 1
ATOM 851 C CA . ASN A 1 104 ? 0.102 5.612 -6.423 1.00 88.44 104 ASN A CA 1
ATOM 852 C C . ASN A 1 104 ? -0.206 4.183 -5.967 1.00 88.44 104 ASN A C 1
ATOM 854 O O . ASN A 1 104 ? -0.623 3.339 -6.771 1.00 88.44 104 ASN A O 1
ATOM 858 N N . ILE A 1 105 ? -0.016 3.927 -4.676 1.00 89.94 105 ILE A N 1
ATOM 859 C CA . ILE A 1 105 ? -0.496 2.731 -3.979 1.00 89.94 105 ILE A CA 1
ATOM 860 C C . ILE A 1 105 ? -1.489 3.197 -2.917 1.00 89.94 105 ILE A C 1
ATOM 862 O O . ILE A 1 105 ? -1.153 4.020 -2.067 1.00 89.94 105 ILE A O 1
ATOM 866 N N . TYR A 1 106 ? -2.704 2.659 -2.960 1.00 90.75 106 TYR A N 1
ATOM 867 C CA . TYR A 1 106 ? -3.795 3.040 -2.068 1.00 90.75 106 TYR A CA 1
ATOM 868 C C . TYR A 1 106 ? -4.077 1.937 -1.059 1.00 90.75 106 TYR A C 1
ATOM 870 O O . TYR A 1 106 ? -4.278 0.784 -1.443 1.00 90.75 106 TYR A O 1
ATOM 878 N N . ILE A 1 107 ? -4.123 2.293 0.223 1.00 89.06 107 ILE A N 1
ATOM 879 C CA . ILE A 1 107 ? -4.485 1.382 1.315 1.00 89.06 107 ILE A CA 1
ATOM 880 C C . ILE A 1 107 ? -5.897 1.741 1.779 1.00 89.06 107 ILE A C 1
ATOM 882 O O . ILE A 1 107 ? -6.147 2.876 2.196 1.00 89.06 107 ILE A O 1
ATOM 886 N N . HIS A 1 108 ? -6.813 0.778 1.704 1.00 86.75 108 HIS A N 1
ATOM 887 C CA . HI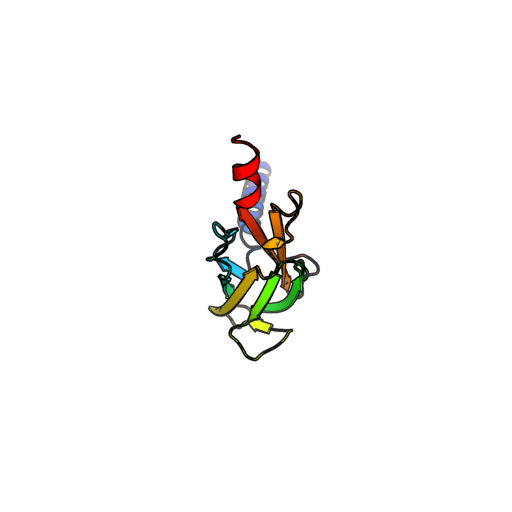S A 1 108 ? -8.220 0.963 2.054 1.00 86.75 108 HIS A CA 1
ATOM 888 C C . HIS A 1 108 ? -8.539 0.279 3.382 1.00 86.75 108 HIS A C 1
ATOM 890 O O . HIS A 1 108 ? -8.220 -0.898 3.571 1.00 86.75 108 HIS A O 1
ATOM 896 N N . ASN A 1 109 ? -9.198 1.004 4.280 1.00 83.31 109 ASN A N 1
ATOM 897 C CA . ASN A 1 109 ? -9.891 0.423 5.426 1.00 83.31 109 ASN A CA 1
ATOM 898 C C . ASN A 1 109 ? -11.401 0.340 5.138 1.00 83.31 109 ASN A C 1
ATOM 900 O O . ASN A 1 109 ? -11.831 0.769 4.075 1.00 83.31 109 ASN A O 1
ATOM 904 N N . THR A 1 110 ? -12.215 -0.144 6.079 1.00 68.81 110 THR A N 1
ATOM 905 C CA . THR A 1 110 ? -13.683 -0.299 5.923 1.00 68.81 110 THR A CA 1
ATOM 906 C C . THR A 1 110 ? -14.468 0.988 5.616 1.00 68.81 110 THR A C 1
ATOM 908 O O . THR A 1 110 ? -15.697 0.955 5.530 1.00 68.81 110 THR A O 1
ATOM 911 N N . SER A 1 111 ? -13.798 2.132 5.451 1.00 58.62 111 SER A N 1
ATOM 912 C CA . SER A 1 111 ? -14.380 3.327 4.846 1.00 58.62 111 SER A CA 1
ATOM 913 C C . SER A 1 111 ? -14.221 3.288 3.318 1.00 58.62 111 SER A C 1
ATOM 915 O O . SER A 1 111 ? -13.224 2.824 2.781 1.00 58.62 111 SER A O 1
ATOM 917 N N . SER A 1 112 ? -15.214 3.771 2.573 1.00 50.81 112 SER A N 1
ATOM 918 C CA . SER A 1 112 ? -15.191 3.762 1.100 1.00 50.81 112 SER A CA 1
ATOM 919 C C . SER A 1 112 ? -14.101 4.648 0.470 1.00 50.81 112 SER A C 1
ATOM 921 O O . SER A 1 112 ? -13.959 4.643 -0.749 1.00 50.81 112 SER A O 1
ATOM 923 N N . GLU A 1 113 ? -13.348 5.401 1.273 1.00 59.41 113 GLU A N 1
ATOM 924 C CA . GLU A 1 113 ? -12.276 6.296 0.837 1.00 59.41 113 GLU A CA 1
ATOM 925 C C . GLU A 1 113 ? -10.900 5.691 1.174 1.00 59.41 113 GLU A C 1
ATOM 927 O O . GLU A 1 113 ? -10.733 5.088 2.240 1.00 59.41 113 GLU A O 1
ATOM 932 N N . PRO A 1 114 ? -9.890 5.823 0.290 1.00 56.19 114 PRO A N 1
ATOM 933 C CA . PRO A 1 114 ? -8.535 5.387 0.603 1.00 56.19 114 PRO A CA 1
ATOM 934 C C . PRO A 1 114 ? -8.023 6.147 1.825 1.00 56.19 114 PRO A C 1
ATOM 936 O O . PRO A 1 114 ? -8.066 7.374 1.876 1.00 56.19 114 PRO A O 1
ATOM 939 N N . THR A 1 115 ? -7.522 5.408 2.810 1.00 71.44 115 THR A N 1
ATOM 940 C CA . THR A 1 115 ? -7.033 6.003 4.056 1.00 71.44 115 THR A CA 1
ATOM 941 C C . THR A 1 115 ? -5.639 6.585 3.868 1.00 71.44 115 THR A C 1
ATOM 943 O O . THR A 1 115 ? -5.334 7.617 4.447 1.00 71.44 115 THR A O 1
ATOM 946 N N . ILE A 1 116 ? -4.805 5.950 3.036 1.00 79.12 116 ILE A N 1
ATOM 947 C CA . ILE A 1 116 ? -3.445 6.410 2.731 1.00 79.12 116 ILE A CA 1
ATOM 948 C C . ILE A 1 116 ? -3.158 6.290 1.238 1.00 79.12 116 ILE A C 1
ATOM 950 O O . ILE A 1 116 ? -3.490 5.281 0.608 1.00 79.12 116 ILE A O 1
ATOM 954 N N . ASN A 1 117 ? -2.466 7.304 0.716 1.00 81.69 117 ASN A N 1
ATOM 955 C CA . ASN A 1 117 ? -1.796 7.285 -0.577 1.00 81.69 117 ASN A CA 1
ATOM 956 C C . ASN A 1 117 ? -0.275 7.183 -0.376 1.00 81.69 117 ASN A C 1
ATOM 958 O O . ASN A 1 117 ? 0.296 7.968 0.381 1.00 81.69 117 ASN A O 1
ATOM 962 N N . LEU A 1 118 ? 0.369 6.245 -1.068 1.00 80.00 118 LEU A N 1
ATOM 963 C CA . LEU A 1 118 ? 1.824 6.179 -1.189 1.00 80.00 118 LEU A CA 1
ATOM 964 C C . LEU A 1 118 ? 2.222 6.549 -2.607 1.00 80.00 118 LEU A C 1
ATOM 966 O O . LEU A 1 118 ? 1.819 5.879 -3.559 1.00 80.00 118 LEU A O 1
ATOM 970 N N . GLU A 1 119 ? 3.043 7.581 -2.732 1.00 83.50 119 GLU A N 1
ATOM 971 C CA . GLU A 1 119 ? 3.533 8.048 -4.023 1.00 83.50 119 GLU A CA 1
ATOM 972 C C . GLU A 1 119 ? 4.845 7.343 -4.363 1.00 83.50 119 GLU A C 1
ATOM 974 O O . GLU A 1 119 ? 5.757 7.239 -3.540 1.00 83.50 119 GLU A O 1
ATOM 979 N N . THR A 1 120 ? 4.969 6.851 -5.588 1.00 79.19 120 THR A N 1
ATOM 980 C CA . THR A 1 120 ? 6.184 6.189 -6.060 1.00 79.19 120 THR A CA 1
ATOM 981 C C . THR A 1 120 ? 6.853 7.023 -7.140 1.00 79.19 120 THR A C 1
ATOM 983 O O . THR A 1 120 ? 6.185 7.499 -8.055 1.00 79.19 120 THR A O 1
ATOM 986 N N . HIS A 1 121 ? 8.175 7.150 -7.072 1.00 80.75 121 HIS A N 1
ATOM 987 C CA . HIS A 1 121 ? 8.986 7.872 -8.047 1.00 80.75 121 HIS A CA 1
ATOM 988 C C . HIS A 1 121 ? 10.046 6.954 -8.653 1.00 80.75 121 HIS A C 1
ATOM 990 O O . HIS A 1 121 ? 10.737 6.223 -7.935 1.00 80.75 121 HIS A O 1
ATOM 996 N N . HIS A 1 122 ? 10.196 7.025 -9.976 1.00 75.88 122 HIS A N 1
ATOM 997 C CA . HIS A 1 122 ? 11.111 6.166 -10.729 1.00 75.88 122 HIS A CA 1
ATOM 998 C C . HIS A 1 122 ? 12.177 6.971 -11.452 1.00 75.88 122 HIS A C 1
ATOM 1000 O O . HIS A 1 122 ? 11.865 7.847 -12.261 1.00 75.88 122 HIS A O 1
ATOM 1006 N N . HIS A 1 123 ? 13.439 6.632 -11.202 1.00 69.31 123 HIS A N 1
ATOM 1007 C CA . HIS A 1 123 ? 14.552 7.160 -11.974 1.00 69.31 123 HIS A CA 1
ATOM 1008 C C . HIS A 1 123 ? 14.848 6.237 -13.167 1.00 69.31 123 HIS A C 1
ATOM 1010 O O . HIS A 1 123 ? 15.118 5.052 -12.993 1.00 69.31 123 HIS A O 1
ATOM 1016 N N . GLN A 1 124 ? 14.778 6.765 -14.393 1.00 64.94 124 GLN A N 1
ATOM 1017 C CA . GLN A 1 124 ? 15.035 6.001 -15.619 1.00 64.94 124 GLN A CA 1
ATOM 1018 C C . GLN A 1 124 ? 16.454 6.272 -16.135 1.00 64.94 124 GLN A C 1
ATOM 1020 O O . GLN A 1 124 ? 16.677 7.252 -16.842 1.00 64.94 124 GLN A O 1
ATOM 1025 N N . MET A 1 125 ? 17.411 5.378 -15.861 1.00 57.28 125 MET A N 1
ATOM 1026 C CA . MET A 1 125 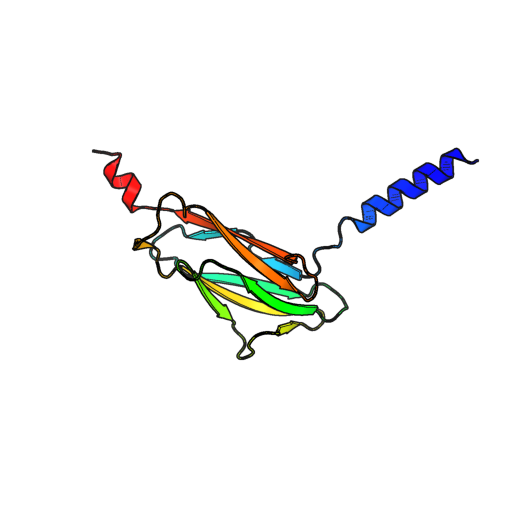? 18.788 5.556 -16.357 1.00 57.28 125 MET A CA 1
ATOM 1027 C C . MET A 1 125 ? 18.920 5.391 -17.884 1.00 57.28 125 MET A C 1
ATOM 1029 O O . MET A 1 125 ? 19.820 5.961 -18.498 1.00 57.28 125 MET A O 1
ATOM 1033 N N . ILE A 1 126 ? 18.015 4.652 -18.536 1.00 53.72 126 ILE A N 1
ATOM 1034 C CA . ILE A 1 126 ? 18.140 4.320 -19.970 1.00 53.72 126 ILE A CA 1
ATOM 1035 C C . ILE A 1 126 ? 17.845 5.528 -20.883 1.00 53.72 126 ILE A C 1
ATOM 1037 O O . ILE A 1 126 ? 18.372 5.603 -21.994 1.00 53.72 126 ILE A O 1
ATOM 1041 N N . TYR A 1 127 ? 17.060 6.511 -20.429 1.00 49.91 127 TYR A N 1
ATOM 1042 C CA . TYR A 1 127 ? 16.703 7.671 -21.259 1.00 49.91 127 TYR A CA 1
ATOM 1043 C C . TYR A 1 127 ? 17.736 8.804 -21.236 1.00 49.91 127 TYR A C 1
ATOM 1045 O O . TYR A 1 127 ? 17.762 9.613 -22.168 1.00 49.91 127 TYR A O 1
ATOM 1053 N N . GLU A 1 128 ? 18.598 8.873 -20.219 1.00 49.62 128 GLU A N 1
ATOM 1054 C CA . GLU A 1 128 ? 19.616 9.928 -20.132 1.00 49.62 128 GLU A CA 1
ATOM 1055 C C . GLU A 1 128 ? 20.809 9.667 -21.060 1.00 49.62 128 GLU A C 1
ATOM 1057 O O . GLU A 1 128 ? 21.345 10.605 -21.650 1.00 49.62 128 GLU A O 1
ATOM 1062 N N . VAL A 1 129 ? 21.160 8.400 -21.304 1.00 51.19 129 VAL A N 1
ATOM 1063 C CA . VAL A 1 129 ? 22.287 8.037 -22.186 1.00 51.19 129 VAL A CA 1
ATOM 1064 C C . VAL A 1 129 ? 22.024 8.418 -23.652 1.00 51.19 129 VAL A C 1
ATOM 1066 O O . VAL A 1 129 ? 22.953 8.772 -24.371 1.00 51.19 129 VAL A O 1
ATOM 1069 N N . ASN A 1 130 ? 20.762 8.438 -24.095 1.00 47.19 130 ASN A N 1
ATOM 1070 C CA . ASN A 1 130 ? 20.398 8.792 -25.476 1.00 47.19 130 ASN A CA 1
ATOM 1071 C C . ASN A 1 130 ? 20.146 10.293 -25.710 1.00 47.19 130 ASN A C 1
ATOM 1073 O O . ASN A 1 130 ? 19.862 10.688 -26.838 1.00 47.19 130 ASN A O 1
ATOM 1077 N N . LYS A 1 131 ? 20.235 11.141 -24.676 1.00 46.34 131 LYS A N 1
ATOM 1078 C CA . LYS A 1 131 ? 20.170 12.610 -24.823 1.00 46.34 131 LYS A CA 1
ATOM 1079 C C . LYS A 1 131 ? 21.546 13.286 -24.752 1.00 46.34 131 LYS A C 1
ATOM 1081 O O . LYS A 1 131 ? 21.616 14.511 -24.805 1.00 46.34 131 LYS A O 1
ATOM 1086 N N . GLY A 1 132 ? 22.616 12.498 -24.633 1.00 53.03 132 GLY A N 1
ATOM 1087 C CA . GLY A 1 132 ? 23.997 12.956 -24.463 1.00 53.03 132 GLY A CA 1
ATOM 1088 C C . GLY A 1 132 ? 24.980 12.479 -25.538 1.00 53.03 132 GLY A C 1
ATOM 1089 O O . GLY A 1 132 ? 26.154 12.312 -25.214 1.00 53.03 132 GLY A O 1
ATOM 1090 N N . LEU A 1 133 ? 24.526 12.255 -26.778 1.00 39.31 133 LEU A N 1
ATOM 1091 C CA . LEU A 1 133 ? 25.376 12.037 -27.960 1.00 39.31 133 LEU A CA 1
ATOM 1092 C C . LEU A 1 133 ? 24.869 12.852 -29.152 1.00 39.31 133 LEU A C 1
ATOM 1094 O O . LEU A 1 133 ? 23.649 12.789 -29.423 1.00 39.31 133 LEU A O 1
#

Foldseek 3Di:
DVVVVVVVVVVVVVVVVPPLLQKDKPPLEAEDADPVRFKDKMKIWRQDQAKWWWADKDWDPLFWDKDKPDPDDPRDIHHHGRMTMIIIGGDNLVPDDPVVQKIWMFTDIPDPDGSGIRIYGYDDPVVVVVVPD

Secondary structure (DSSP, 8-state):
--HHHHHHHHHHHHHTTT----EEEE-SEEEE-STT--EEEEEEEE-SSS-EEEEEEE--TTTEEEEESSS--SSEEE-TT-EEEEEEEE--GGG--GGGGEEEEEEEESSSSEEEEEEEEE--HHHHHTT--

Sequence (133 aa):
MKLFLLFTLFVIIDINAQSNDMLMVWPHHLHYNSDFERSQIVHIENNTMNTIIIDSITYNPNIYLLRLSSKDGFPIVLESNAKLTLEVIQYNYFNLQPSDTTSNIYIHNTSSEPTINLETHHHQMIYEVNKGL

pLDDT: mean 76.92, std 16.1, range [39.31, 95.12]

Radius of gyration: 19.9 Å; chains: 1; bounding box: 49×53×53 Å